Protein AF-A0AAP3A7R1-F1 (afdb_monomer)

Foldseek 3Di:
DVCPVVVPDQQNVQVVVCVVVVPDFDGDFADDPPCRQVVQVVVQVVCCVVVSDVDDDGGDDDDQPDPVSVVVCVVVVNDDD

Solvent-accessible surface area (backbone atoms only — not comparable to full-atom values): 5150 Å² total; per-residue (Å²): 115,95,54,51,66,61,75,67,42,77,45,41,63,48,48,52,50,27,66,76,69,68,59,80,67,90,82,74,61,67,85,54,72,94,50,18,36,61,49,29,42,53,52,43,51,51,38,37,73,72,68,70,36,96,76,75,93,68,56,75,87,84,80,68,90,39,76,68,48,50,52,52,39,49,74,70,66,72,54,93,128

InterPro domains:
  IPR000794 Beta-ketoacyl synthase [PTHR11712] (1-81)
  IPR014030 Beta-ketoacyl synthase-like, N-terminal domain [PF00109] (5-80)
  IPR016039 Thiolase-like [G3DSA:3.40.47.10] (1-81)
  IPR016039 Thiolase-like [SSF53901] (1-81)
  IPR018201 Beta-ketoacyl synthase, active site [PS00606] (25-41)

Mean predicted aligned error: 2.8 Å

Organism: Escherichia coli (NCBI:txid562)

Structure (mmCIF, N/CA/C/O backbone):
data_AF-A0AAP3A7R1-F1
#
_entry.id   AF-A0AAP3A7R1-F1
#
loop_
_atom_site.group_PDB
_atom_site.id
_atom_site.type_symbol
_atom_site.label_atom_id
_atom_site.label_alt_id
_atom_site.label_comp_id
_atom_site.label_asym_id
_atom_site.label_entity_id
_atom_site.label_seq_id
_atom_site.pdbx_PDB_ins_code
_atom_site.Cartn_x
_atom_site.Cartn_y
_atom_site.Cartn_z
_atom_site.occupancy
_atom_site.B_iso_or_equiv
_atom_site.auth_seq_id
_atom_site.auth_comp_id
_atom_site.auth_asym_id
_atom_site.auth_atom_id
_atom_site.pdbx_PDB_model_num
ATOM 1 N N . SER A 1 1 ? 21.269 11.529 -0.010 1.00 89.88 1 SER A N 1
ATOM 2 C CA . SER A 1 1 ? 20.386 12.208 0.963 1.00 89.88 1 SER A CA 1
ATOM 3 C C . SER A 1 1 ? 20.081 11.248 2.103 1.00 89.88 1 SER A C 1
ATOM 5 O O . SER A 1 1 ? 19.826 10.086 1.796 1.00 89.88 1 SER A O 1
ATOM 7 N N . PRO A 1 2 ? 20.072 11.689 3.376 1.00 94.19 2 PRO A N 1
ATOM 8 C CA . PRO A 1 2 ? 19.663 10.851 4.512 1.00 94.19 2 PRO A CA 1
ATOM 9 C C . PRO A 1 2 ? 18.203 10.370 4.413 1.00 94.19 2 PRO A C 1
ATOM 11 O O . PRO A 1 2 ? 17.831 9.390 5.045 1.00 94.19 2 PRO A O 1
ATOM 14 N N . PHE A 1 3 ? 17.383 11.014 3.577 1.00 93.88 3 PHE A N 1
ATOM 15 C CA . PHE A 1 3 ? 15.970 10.676 3.398 1.00 93.88 3 PHE A CA 1
ATOM 16 C C . PHE A 1 3 ? 15.706 9.607 2.341 1.00 93.88 3 PHE A C 1
ATOM 18 O O . PHE A 1 3 ? 14.562 9.199 2.193 1.00 93.88 3 PHE A O 1
ATOM 25 N N . PHE A 1 4 ? 16.731 9.147 1.613 1.00 94.94 4 PHE A N 1
ATOM 26 C CA . PHE A 1 4 ? 16.538 8.249 0.473 1.00 94.94 4 PHE A CA 1
ATOM 27 C C . PHE A 1 4 ? 15.779 6.975 0.860 1.00 94.94 4 PHE A C 1
ATOM 29 O O . PHE A 1 4 ? 14.730 6.693 0.286 1.00 94.94 4 PHE A O 1
ATOM 36 N N . ILE A 1 5 ? 16.267 6.257 1.878 1.00 95.00 5 ILE A N 1
ATOM 37 C CA . ILE A 1 5 ? 15.639 5.008 2.326 1.00 95.00 5 ILE A CA 1
ATOM 38 C C . ILE A 1 5 ? 14.212 5.278 2.797 1.00 95.00 5 ILE A C 1
ATOM 40 O O . ILE A 1 5 ? 13.291 4.606 2.354 1.00 95.00 5 ILE A O 1
ATOM 44 N N . VAL A 1 6 ? 14.014 6.309 3.622 1.00 92.94 6 VAL A N 1
ATOM 45 C CA . VAL A 1 6 ? 12.686 6.662 4.138 1.00 92.94 6 VAL A CA 1
ATOM 46 C C . VAL A 1 6 ? 11.718 6.934 2.986 1.00 92.94 6 VAL A C 1
ATOM 48 O O . VAL A 1 6 ? 10.636 6.362 2.968 1.00 92.94 6 VAL A O 1
ATOM 51 N N . SER A 1 7 ? 12.131 7.729 1.991 1.00 91.69 7 SER A N 1
ATOM 52 C CA . SER A 1 7 ? 11.313 8.071 0.819 1.00 91.69 7 SER A CA 1
ATOM 53 C C . SER A 1 7 ? 10.999 6.900 -0.113 1.00 91.69 7 SER A C 1
ATOM 55 O O . SER A 1 7 ? 10.023 6.978 -0.851 1.00 91.69 7 SER A O 1
ATOM 57 N N . ALA A 1 8 ? 11.811 5.841 -0.097 1.00 92.56 8 ALA A N 1
ATOM 58 C CA . ALA A 1 8 ? 11.690 4.717 -1.022 1.00 92.56 8 ALA A CA 1
ATOM 59 C C . ALA A 1 8 ? 10.913 3.521 -0.446 1.00 92.56 8 ALA A C 1
ATOM 61 O O . ALA A 1 8 ? 10.505 2.642 -1.204 1.00 92.56 8 ALA A O 1
ATOM 62 N N . ILE A 1 9 ? 10.708 3.449 0.874 1.00 95.31 9 ILE A N 1
ATOM 63 C CA . ILE A 1 9 ? 9.959 2.344 1.484 1.00 95.31 9 ILE A CA 1
ATOM 64 C C . ILE A 1 9 ? 8.457 2.526 1.215 1.00 95.31 9 ILE A C 1
ATOM 66 O O . ILE A 1 9 ? 7.874 3.564 1.524 1.00 95.31 9 ILE A O 1
ATOM 70 N N . VAL A 1 10 ? 7.815 1.469 0.710 1.00 95.12 10 VAL A N 1
ATOM 71 C CA . VAL A 1 10 ? 6.383 1.419 0.347 1.00 95.12 10 VAL A CA 1
ATOM 72 C C . VAL A 1 10 ? 5.450 1.928 1.453 1.00 95.12 10 VAL A C 1
ATOM 74 O O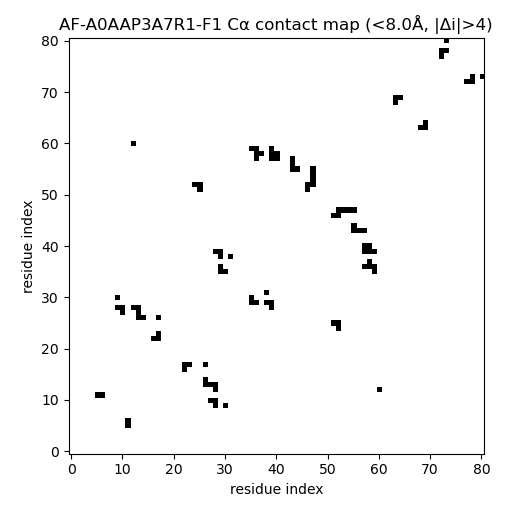 . VAL A 1 10 ? 4.494 2.652 1.178 1.00 95.12 10 VAL A O 1
ATOM 77 N N . ASN A 1 11 ? 5.725 1.592 2.715 1.00 95.88 11 ASN A N 1
ATOM 78 C CA . ASN A 1 11 ? 4.865 1.983 3.832 1.00 95.88 11 ASN A CA 1
ATOM 79 C C . ASN A 1 11 ? 4.949 3.471 4.207 1.00 95.88 11 ASN A C 1
ATOM 81 O O . ASN A 1 11 ? 4.115 3.936 4.986 1.00 95.88 11 ASN A O 1
ATOM 85 N N . LEU A 1 12 ? 5.883 4.246 3.636 1.00 96.62 12 LEU A N 1
ATOM 86 C CA . LEU A 1 12 ? 5.960 5.678 3.911 1.00 96.62 12 LEU A CA 1
ATOM 87 C C . LEU A 1 12 ? 4.685 6.401 3.462 1.00 96.62 12 LEU A C 1
ATOM 89 O O . LEU A 1 12 ? 4.274 7.348 4.128 1.00 96.62 12 LEU A O 1
ATOM 93 N N . ALA A 1 13 ? 4.030 5.954 2.386 1.00 95.44 13 ALA A N 1
ATOM 94 C CA . ALA A 1 13 ? 2.765 6.540 1.946 1.00 95.44 13 ALA A CA 1
ATOM 95 C C . ALA A 1 13 ? 1.703 6.483 3.063 1.00 95.44 13 ALA A C 1
ATOM 97 O O . ALA A 1 13 ? 1.122 7.509 3.420 1.00 95.44 13 ALA A O 1
ATOM 98 N N . ALA A 1 14 ? 1.522 5.313 3.685 1.00 97.00 14 ALA A N 1
ATOM 99 C CA . ALA A 1 14 ? 0.616 5.136 4.820 1.00 97.00 14 ALA A CA 1
ATOM 100 C C . ALA A 1 14 ? 1.100 5.899 6.070 1.00 97.00 14 ALA A C 1
ATOM 102 O O . ALA A 1 14 ? 0.313 6.563 6.747 1.00 97.00 14 ALA A O 1
ATOM 103 N N . GLY A 1 15 ? 2.411 5.900 6.334 1.00 96.75 15 GLY A N 1
ATOM 104 C CA . GLY A 1 15 ? 3.033 6.689 7.403 1.00 96.75 15 GLY A CA 1
ATOM 105 C C . GLY A 1 15 ? 2.768 8.194 7.285 1.00 96.75 15 GLY A C 1
ATOM 106 O O . GLY A 1 15 ? 2.384 8.835 8.259 1.00 96.75 15 GLY A O 1
ATOM 107 N N . GLN A 1 16 ? 2.903 8.765 6.088 1.00 97.00 16 GLN A N 1
ATOM 108 C CA . GLN A 1 16 ? 2.628 10.179 5.827 1.00 97.00 16 GLN A CA 1
ATOM 109 C C . GLN A 1 16 ? 1.153 10.527 6.026 1.00 97.00 16 GLN A C 1
ATOM 111 O O . GLN A 1 16 ? 0.848 11.580 6.584 1.00 97.00 16 GLN A O 1
ATOM 116 N N . VAL A 1 17 ? 0.235 9.647 5.620 1.00 97.62 17 VAL A N 1
ATOM 117 C CA . VAL A 1 17 ? -1.201 9.827 5.878 1.00 97.62 17 VAL A CA 1
ATOM 118 C C . VAL A 1 17 ? -1.487 9.796 7.380 1.00 97.62 17 VAL A C 1
ATOM 120 O O . VAL A 1 17 ? -2.176 10.684 7.878 1.00 97.62 17 VAL A O 1
ATOM 123 N N . SER A 1 18 ? -0.909 8.846 8.120 1.00 98.00 18 SER A N 1
ATOM 124 C CA . SER A 1 18 ? -1.024 8.771 9.585 1.00 98.00 18 SER A CA 1
ATOM 125 C C . SER A 1 18 ? -0.509 10.046 10.266 1.00 98.00 18 SER A C 1
ATOM 127 O O . SER A 1 18 ? -1.219 10.622 11.087 1.00 98.00 18 SER A O 1
ATOM 129 N N . ILE A 1 19 ? 0.654 10.568 9.855 1.00 97.88 19 ILE A N 1
ATOM 130 C CA . ILE A 1 19 ? 1.210 11.827 10.382 1.00 97.88 19 ILE A CA 1
ATOM 131 C C . ILE A 1 19 ? 0.276 13.012 10.105 1.00 97.88 19 ILE A C 1
ATOM 133 O O . ILE A 1 19 ? 0.008 13.803 11.005 1.00 97.88 19 ILE A O 1
ATOM 137 N N . ARG A 1 20 ? -0.236 13.140 8.874 1.00 98.12 20 ARG A N 1
ATOM 138 C CA . ARG A 1 20 ? -1.100 14.265 8.470 1.00 98.12 20 ARG A CA 1
ATOM 139 C C . ARG A 1 20 ? -2.469 14.247 9.144 1.00 98.12 20 ARG A C 1
ATOM 141 O O . ARG A 1 20 ? -3.049 15.303 9.360 1.00 98.12 20 ARG A O 1
ATOM 148 N N . THR A 1 21 ? -2.992 13.061 9.431 1.00 97.81 21 THR A N 1
ATOM 149 C CA . THR A 1 21 ? -4.342 12.872 9.990 1.00 97.81 21 THR A CA 1
ATOM 150 C C . THR A 1 21 ? -4.339 12.704 11.507 1.00 97.81 21 THR A C 1
ATOM 152 O O . THR A 1 21 ? -5.388 12.803 12.133 1.00 97.81 21 THR A O 1
ATOM 155 N N . GLY A 1 22 ? -3.176 12.442 12.110 1.00 97.75 22 GLY A N 1
ATOM 156 C CA . GLY A 1 22 ? -3.052 12.115 13.529 1.00 97.75 22 GLY A CA 1
ATOM 157 C C . GLY A 1 22 ? -3.532 10.704 13.889 1.00 97.75 22 GLY A C 1
ATOM 158 O O . GLY A 1 22 ? -3.659 10.401 15.075 1.00 97.75 22 GLY A O 1
ATOM 159 N N . ALA A 1 23 ? -3.798 9.837 12.905 1.00 97.56 23 ALA A N 1
ATOM 160 C CA . ALA A 1 23 ? -4.262 8.472 13.135 1.00 97.56 23 ALA A CA 1
ATOM 161 C C . ALA A 1 23 ? -3.163 7.605 13.775 1.00 97.56 23 ALA A C 1
ATOM 163 O O . ALA A 1 23 ? -2.052 7.519 13.250 1.00 97.56 23 ALA A O 1
ATOM 164 N N . LYS A 1 24 ? -3.488 6.940 14.893 1.00 96.88 24 LYS A N 1
ATOM 165 C CA . LYS A 1 24 ? -2.554 6.115 15.693 1.00 96.88 24 LYS A CA 1
ATOM 166 C C . LYS A 1 24 ? -2.923 4.626 15.767 1.00 96.88 24 LYS A C 1
ATOM 168 O O . LYS A 1 24 ? -2.297 3.889 16.521 1.00 96.88 24 LYS A O 1
ATOM 173 N N . GLY A 1 25 ? -3.953 4.208 15.033 1.00 96.88 25 GLY A N 1
ATOM 174 C CA . GLY A 1 25 ? -4.361 2.805 14.929 1.00 96.88 25 GLY A CA 1
ATOM 175 C C . GLY A 1 25 ? -3.427 1.977 14.033 1.00 96.88 25 GLY A C 1
ATOM 176 O O . GLY A 1 25 ? -2.316 2.419 13.719 1.00 96.88 25 GLY A O 1
ATOM 177 N N . PRO A 1 26 ? -3.872 0.788 13.5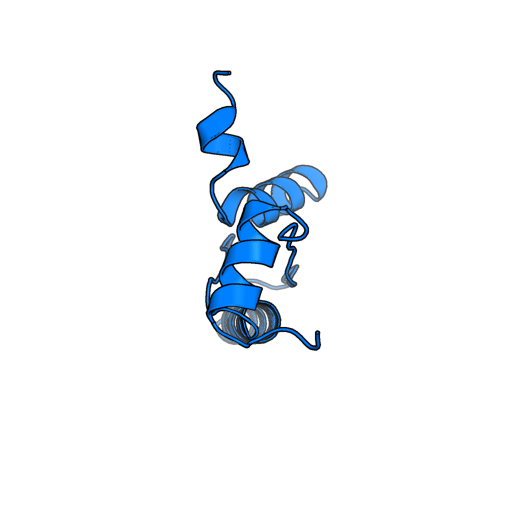90 1.00 97.50 26 PRO A N 1
ATOM 178 C CA . PRO A 1 26 ? -3.116 -0.059 12.673 1.00 97.50 26 PRO A CA 1
ATOM 179 C C . PRO A 1 26 ? -2.647 0.700 11.421 1.00 97.50 26 PRO A C 1
ATOM 181 O O . PRO A 1 26 ? -3.432 1.370 10.753 1.00 97.50 26 PRO A O 1
ATOM 184 N N . ASN A 1 27 ? -1.357 0.579 11.095 1.00 97.56 27 ASN A N 1
ATOM 185 C CA . ASN A 1 27 ? -0.729 1.242 9.953 1.00 97.56 27 ASN A CA 1
ATOM 186 C C . ASN A 1 27 ? 0.088 0.223 9.149 1.00 97.56 27 ASN A C 1
ATOM 188 O O . ASN A 1 27 ? 1.034 -0.370 9.668 1.00 97.56 27 ASN A O 1
ATOM 192 N N . SER A 1 28 ? -0.299 0.004 7.893 1.00 96.38 28 SER A N 1
ATOM 193 C CA . SER A 1 28 ? 0.316 -0.978 7.000 1.00 96.38 28 SER A CA 1
ATOM 194 C C . SER A 1 28 ? 0.196 -0.542 5.538 1.00 96.38 28 SER A C 1
ATOM 196 O O . SER A 1 28 ? -0.628 0.307 5.198 1.00 96.38 28 SER A O 1
ATOM 198 N N . ALA A 1 29 ? 1.010 -1.142 4.670 1.00 97.06 29 ALA A N 1
ATOM 199 C CA . ALA A 1 29 ? 0.949 -0.958 3.225 1.00 97.06 29 ALA A CA 1
ATOM 200 C C . ALA A 1 29 ? 1.114 -2.304 2.506 1.00 97.06 29 ALA A C 1
ATOM 202 O O . ALA A 1 29 ? 2.207 -2.872 2.457 1.00 97.06 29 ALA A O 1
ATOM 203 N N . THR A 1 30 ? 0.012 -2.811 1.955 1.00 96.12 30 THR A N 1
ATOM 204 C CA . THR A 1 30 ? -0.041 -4.092 1.242 1.00 96.12 30 THR A CA 1
ATOM 205 C C . THR A 1 30 ? 0.518 -3.945 -0.178 1.00 96.12 30 THR A C 1
ATOM 207 O O . THR A 1 30 ? 0.141 -3.032 -0.909 1.00 96.12 30 THR A O 1
ATOM 210 N N . ALA A 1 31 ? 1.385 -4.870 -0.601 1.00 96.38 31 ALA A N 1
ATOM 211 C CA . ALA A 1 31 ? 2.011 -4.867 -1.925 1.00 96.38 31 ALA A CA 1
ATOM 212 C C . ALA A 1 31 ? 1.629 -6.135 -2.702 1.00 96.38 31 ALA A C 1
ATOM 214 O O . ALA A 1 31 ? 2.197 -7.204 -2.502 1.00 96.38 31 ALA A O 1
ATOM 215 N N . THR A 1 32 ? 0.636 -6.019 -3.584 1.00 97.69 32 THR A N 1
ATOM 216 C CA . THR A 1 32 ? 0.103 -7.143 -4.382 1.00 97.69 32 THR A CA 1
ATOM 217 C C . THR A 1 32 ? -0.166 -6.717 -5.827 1.00 97.69 32 THR A C 1
ATOM 219 O O . THR A 1 32 ? -1.219 -6.994 -6.395 1.00 97.69 32 THR A O 1
ATOM 222 N N . ALA A 1 33 ? 0.795 -6.006 -6.423 1.00 97.00 33 ALA A N 1
ATOM 223 C CA . ALA A 1 33 ? 0.709 -5.480 -7.787 1.00 97.00 33 ALA A CA 1
ATOM 224 C C . ALA A 1 33 ? -0.589 -4.674 -8.026 1.00 97.00 33 ALA A C 1
ATOM 226 O O . ALA A 1 33 ? -0.996 -3.884 -7.174 1.00 97.00 33 ALA A O 1
ATOM 227 N N . CYS A 1 34 ? -1.248 -4.864 -9.172 1.00 96.94 34 CYS A N 1
ATOM 228 C CA . CYS A 1 34 ? -2.415 -4.084 -9.593 1.00 96.94 34 CYS A CA 1
ATOM 229 C C . CYS A 1 34 ? -3.617 -4.183 -8.637 1.00 96.94 34 CYS A C 1
ATOM 231 O O . CYS A 1 34 ? -4.449 -3.280 -8.614 1.00 96.94 34 CYS A O 1
ATOM 233 N N . SER A 1 35 ? -3.716 -5.247 -7.833 1.00 97.94 35 SER A N 1
ATOM 234 C CA . SER A 1 35 ? -4.798 -5.422 -6.855 1.00 97.94 35 SER A CA 1
ATOM 235 C C . SER A 1 35 ? -4.507 -4.789 -5.491 1.00 97.94 35 SER A C 1
ATOM 237 O O . SER A 1 35 ? -5.360 -4.858 -4.609 1.00 97.94 35 SER A O 1
ATOM 239 N N . ALA A 1 36 ? -3.340 -4.162 -5.295 1.00 97.81 36 ALA A N 1
ATOM 240 C CA . ALA A 1 36 ? -2.908 -3.647 -3.994 1.00 97.81 36 ALA A CA 1
ATOM 241 C C . ALA A 1 36 ? -3.932 -2.720 -3.327 1.00 97.81 36 ALA A C 1
ATOM 243 O O . ALA A 1 36 ? -4.214 -2.889 -2.143 1.00 97.81 36 ALA A O 1
ATOM 244 N N . GLY A 1 37 ? -4.548 -1.805 -4.081 1.00 97.31 37 GLY A N 1
ATOM 245 C CA . GLY A 1 37 ? -5.583 -0.918 -3.541 1.00 97.31 37 GLY A CA 1
ATOM 246 C C . GLY A 1 37 ? -6.830 -1.671 -3.063 1.00 97.31 37 GLY A C 1
ATOM 247 O O . GLY A 1 37 ? -7.349 -1.384 -1.987 1.00 97.31 37 GLY A O 1
ATOM 248 N N . ALA A 1 38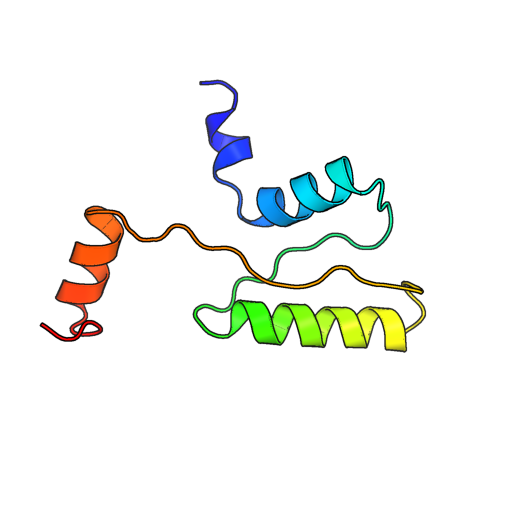 ? -7.281 -2.676 -3.8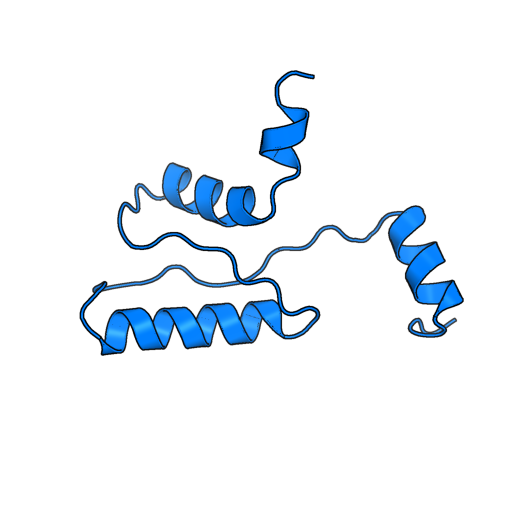20 1.00 98.12 38 ALA A N 1
ATOM 249 C CA . ALA A 1 38 ? -8.432 -3.496 -3.440 1.00 98.12 38 ALA A CA 1
ATOM 250 C C . ALA A 1 38 ? -8.134 -4.348 -2.195 1.00 98.12 38 ALA A C 1
ATOM 252 O O . ALA A 1 38 ? -8.961 -4.421 -1.286 1.00 98.12 38 ALA A O 1
ATOM 253 N N . HIS A 1 39 ? -6.937 -4.936 -2.116 1.00 98.31 39 HIS A N 1
ATOM 254 C CA . HIS A 1 39 ? -6.504 -5.663 -0.924 1.00 98.31 39 HIS A CA 1
ATOM 255 C C . HIS A 1 39 ? -6.375 -4.744 0.293 1.00 98.31 39 HIS A C 1
ATOM 257 O O . HIS A 1 39 ? -6.865 -5.108 1.352 1.00 98.31 39 HIS A O 1
ATOM 263 N N . ALA A 1 40 ? -5.841 -3.528 0.150 1.00 98.31 40 ALA A N 1
ATOM 264 C CA . ALA A 1 40 ? -5.763 -2.571 1.256 1.00 98.31 40 ALA A CA 1
ATOM 265 C C . ALA A 1 40 ? -7.149 -2.219 1.831 1.00 98.31 40 ALA A C 1
ATOM 267 O O . ALA A 1 40 ? -7.308 -2.110 3.050 1.00 98.31 40 ALA A O 1
ATOM 268 N N . ILE A 1 41 ? -8.166 -2.081 0.973 1.00 98.38 41 ILE A N 1
ATOM 269 C CA . ILE A 1 41 ? -9.559 -1.875 1.401 1.00 98.38 41 ILE A CA 1
ATOM 270 C C . ILE A 1 41 ? -10.092 -3.123 2.123 1.00 98.38 41 ILE A C 1
ATOM 272 O O . ILE A 1 41 ? -10.668 -3.010 3.205 1.00 98.38 41 ILE A O 1
ATOM 276 N N . GLY A 1 42 ? -9.876 -4.315 1.559 1.00 98.31 42 GLY A N 1
ATOM 277 C CA . GLY A 1 42 ? -10.304 -5.582 2.157 1.00 98.31 42 GLY A CA 1
ATOM 278 C C . GLY A 1 42 ? -9.662 -5.857 3.520 1.00 98.31 42 GLY A C 1
ATOM 279 O O . GLY A 1 42 ? -10.362 -6.203 4.473 1.00 98.31 42 GLY A O 1
ATOM 280 N N . ASP A 1 43 ? -8.355 -5.638 3.639 1.00 98.25 43 ASP A N 1
ATOM 281 C CA . ASP A 1 43 ? -7.597 -5.767 4.885 1.00 98.25 43 ASP A CA 1
ATOM 282 C C . ASP A 1 43 ? -8.128 -4.791 5.940 1.00 98.25 43 ASP A C 1
ATOM 284 O O . ASP A 1 43 ? -8.381 -5.179 7.080 1.00 98.25 43 ASP A O 1
ATOM 288 N N . SER A 1 44 ? -8.394 -3.543 5.545 1.00 98.31 44 SER A N 1
ATOM 289 C CA . SER A 1 44 ? -8.965 -2.519 6.428 1.00 98.31 44 SER A CA 1
ATOM 290 C C . SER A 1 44 ? -10.356 -2.897 6.931 1.00 98.31 44 SER A C 1
ATOM 292 O O . SER A 1 44 ? -10.642 -2.765 8.120 1.00 98.31 44 SER A O 1
ATOM 294 N N . PHE A 1 45 ? -11.206 -3.442 6.056 1.00 98.50 45 PHE A N 1
ATOM 295 C CA . PHE A 1 45 ? -12.498 -3.990 6.460 1.00 98.50 45 PHE A CA 1
ATOM 296 C C . PHE A 1 45 ? -12.333 -5.129 7.474 1.00 98.50 45 PHE A C 1
ATOM 298 O O . PHE A 1 45 ? -13.057 -5.176 8.465 1.00 98.50 45 PHE A O 1
ATOM 305 N N . LYS A 1 46 ? -11.369 -6.036 7.265 1.00 98.50 46 LYS A N 1
ATOM 306 C CA . LYS A 1 46 ? -11.100 -7.134 8.204 1.00 98.50 46 LYS A CA 1
ATOM 307 C C . LYS A 1 46 ? -10.581 -6.651 9.556 1.00 98.50 46 LYS A C 1
ATOM 309 O O . LYS A 1 46 ? -10.961 -7.239 10.562 1.00 98.50 46 LYS A O 1
ATOM 314 N N . ILE A 1 47 ? -9.759 -5.605 9.586 1.00 98.38 47 ILE A N 1
ATOM 315 C CA . ILE A 1 47 ? -9.278 -4.969 10.823 1.00 98.38 47 ILE A CA 1
ATOM 316 C C . ILE A 1 47 ? -10.464 -4.419 11.625 1.00 98.38 47 ILE A C 1
ATOM 318 O O . ILE A 1 47 ? -10.617 -4.756 12.797 1.00 98.38 47 ILE A O 1
ATOM 322 N N . ILE A 1 48 ? -11.360 -3.666 10.977 1.00 98.56 48 ILE A N 1
ATOM 323 C CA . ILE A 1 48 ? -12.578 -3.156 11.629 1.00 98.56 48 ILE A CA 1
ATOM 324 C C . ILE A 1 48 ? -13.473 -4.313 12.090 1.00 98.56 48 ILE A C 1
ATOM 326 O O . ILE A 1 48 ? -13.926 -4.337 13.229 1.00 98.56 48 ILE A O 1
ATOM 330 N N . GLN A 1 49 ? -13.686 -5.323 11.238 1.00 98.62 49 GLN A N 1
ATOM 331 C CA . GLN A 1 49 ? -14.514 -6.494 11.555 1.00 98.62 49 GLN A CA 1
ATOM 332 C C . GLN A 1 49 ? -14.017 -7.260 12.793 1.00 98.62 49 GLN A C 1
ATOM 334 O O . GLN A 1 49 ? -14.826 -7.849 13.508 1.00 98.62 49 GLN A O 1
ATOM 339 N N . ARG A 1 50 ? -12.702 -7.285 13.034 1.00 98.50 50 ARG A N 1
ATOM 340 C CA . ARG A 1 50 ? 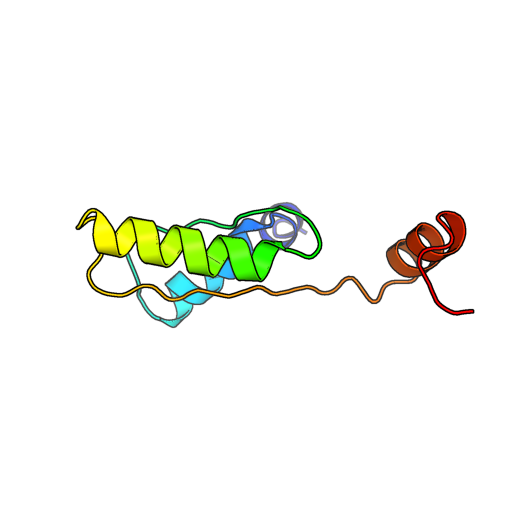-12.084 -7.938 14.200 1.00 98.50 50 ARG A CA 1
ATOM 341 C C . ARG A 1 50 ? -12.140 -7.089 15.473 1.00 98.50 50 ARG A C 1
ATOM 343 O O . ARG A 1 50 ? -11.861 -7.621 16.541 1.00 98.50 50 ARG A O 1
ATOM 350 N N . GLY A 1 51 ? -12.531 -5.817 15.372 1.00 97.88 51 GLY A N 1
ATOM 351 C CA . GLY A 1 51 ? -12.544 -4.873 16.490 1.00 97.88 51 GLY A CA 1
ATOM 352 C C . GLY A 1 51 ? -11.186 -4.224 16.772 1.00 97.88 51 GLY A C 1
ATOM 353 O O . GLY A 1 51 ? -11.022 -3.608 17.820 1.00 97.88 51 GLY A O 1
ATOM 354 N N . ASP A 1 52 ? -10.220 -4.338 15.853 1.00 98.00 52 ASP A N 1
ATOM 355 C CA . ASP A 1 52 ? -8.869 -3.783 16.024 1.00 98.00 52 ASP A CA 1
ATOM 356 C C . ASP A 1 52 ? -8.806 -2.269 15.710 1.00 98.00 52 ASP A C 1
ATOM 358 O O . ASP A 1 52 ? -7.824 -1.600 16.039 1.00 98.00 52 ASP A O 1
ATOM 362 N N . ALA A 1 53 ? -9.836 -1.720 15.052 1.00 98.00 53 ALA A N 1
ATOM 363 C CA . ALA A 1 53 ? -10.006 -0.288 14.795 1.00 98.00 53 ALA A CA 1
ATOM 364 C C . ALA A 1 53 ? -11.484 0.071 14.563 1.00 98.00 53 ALA A C 1
ATOM 366 O O . ALA A 1 53 ? -12.223 -0.711 13.969 1.00 98.00 53 ALA A O 1
ATOM 367 N N . ASP A 1 54 ? -11.893 1.285 14.941 1.00 97.62 54 ASP A N 1
ATOM 368 C CA . ASP A 1 54 ? -13.253 1.790 14.680 1.00 97.62 54 ASP A CA 1
ATOM 369 C C . ASP A 1 54 ? -13.416 2.339 13.252 1.00 97.62 54 ASP A C 1
ATOM 371 O O . ASP A 1 54 ? -14.480 2.243 12.641 1.00 97.62 54 ASP A O 1
ATOM 375 N N . VAL A 1 55 ? -12.351 2.938 12.711 1.00 97.81 55 VAL A N 1
ATOM 376 C CA . VAL A 1 55 ? -12.309 3.568 11.384 1.00 97.81 55 VAL A CA 1
ATOM 377 C C . VAL A 1 55 ? -10.933 3.336 10.769 1.00 97.81 55 VAL A C 1
ATOM 379 O O . VAL A 1 55 ? -9.918 3.406 11.461 1.00 97.81 55 VAL A O 1
ATOM 382 N N . MET A 1 56 ? -10.890 3.109 9.455 1.00 98.31 56 MET A N 1
ATOM 383 C CA . MET A 1 56 ? -9.652 2.922 8.696 1.00 98.31 56 MET A CA 1
ATOM 384 C C . MET A 1 56 ? -9.582 3.880 7.507 1.00 98.31 56 MET A C 1
ATOM 386 O O . MET A 1 56 ? -10.547 4.028 6.757 1.00 98.31 56 MET A O 1
ATOM 390 N N . ILE A 1 57 ? -8.411 4.485 7.301 1.00 98.00 57 ILE A N 1
ATOM 391 C CA . ILE A 1 57 ? -8.074 5.221 6.078 1.00 98.00 57 ILE A CA 1
ATOM 392 C C . ILE A 1 57 ? -7.355 4.239 5.155 1.00 98.00 57 ILE A C 1
ATOM 394 O O . ILE A 1 57 ? -6.282 3.748 5.499 1.00 98.00 57 ILE A O 1
ATOM 398 N N . CYS A 1 58 ? -7.938 3.939 3.998 1.00 97.38 58 CYS A N 1
ATOM 399 C CA . CYS A 1 58 ? -7.420 2.923 3.084 1.00 97.38 58 CYS A CA 1
ATOM 400 C C . CYS A 1 58 ? -7.403 3.409 1.632 1.00 97.38 58 CYS A C 1
ATOM 402 O O . CYS A 1 58 ? -8.161 4.300 1.250 1.00 97.38 58 CYS A O 1
ATOM 404 N N . GLY A 1 59 ? -6.503 2.840 0.827 1.00 95.88 59 GLY A N 1
ATOM 405 C CA . GLY A 1 59 ? -6.314 3.214 -0.572 1.00 95.88 59 GLY A CA 1
ATOM 406 C C . GLY A 1 59 ? -4.985 2.710 -1.134 1.00 95.88 59 GLY A C 1
ATOM 407 O O . GLY A 1 59 ? -4.370 1.801 -0.581 1.00 95.88 59 GLY A O 1
ATOM 408 N N . GLY A 1 60 ? -4.538 3.319 -2.231 1.00 96.00 60 GLY A N 1
ATOM 409 C CA . GLY A 1 60 ? -3.246 3.045 -2.855 1.00 96.00 60 GLY A CA 1
ATOM 410 C C . GLY A 1 60 ? -2.692 4.292 -3.540 1.00 96.00 60 GLY A C 1
ATOM 411 O O . GLY A 1 60 ? -3.451 5.168 -3.952 1.00 96.00 60 GLY A O 1
ATOM 412 N N . ALA A 1 61 ? -1.369 4.373 -3.643 1.00 95.12 61 ALA A N 1
ATOM 413 C CA . ALA A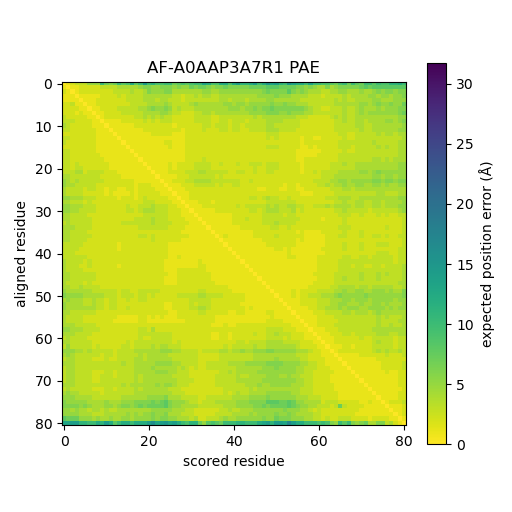 1 61 ? -0.660 5.430 -4.351 1.00 95.12 61 ALA A CA 1
ATOM 414 C C . ALA A 1 61 ? 0.479 4.807 -5.160 1.00 95.12 61 ALA A C 1
ATOM 416 O O . ALA A 1 61 ? 1.084 3.830 -4.725 1.00 95.12 61 ALA A O 1
ATOM 417 N N . GLU A 1 62 ? 0.763 5.374 -6.327 1.00 95.50 62 GLU A N 1
ATOM 418 C CA . GLU A 1 62 ? 1.776 4.876 -7.253 1.00 95.50 62 GLU A CA 1
ATOM 419 C C . GLU A 1 62 ? 2.382 6.058 -8.016 1.00 95.50 62 GLU A C 1
ATOM 421 O O . GLU A 1 62 ? 1.706 7.056 -8.270 1.00 95.50 62 GLU A O 1
ATOM 426 N N . SER A 1 63 ? 3.656 5.944 -8.388 1.00 95.00 63 SER A N 1
ATOM 427 C CA . SER A 1 63 ? 4.365 6.937 -9.203 1.00 95.00 63 SER A CA 1
ATOM 428 C C . SER A 1 63 ? 5.271 6.263 -10.241 1.00 95.00 63 SER A C 1
ATOM 430 O O . SER A 1 63 ? 6.376 6.723 -10.526 1.00 95.00 63 SER A O 1
ATOM 432 N N . ALA A 1 64 ? 4.793 5.171 -10.837 1.00 94.38 64 ALA A N 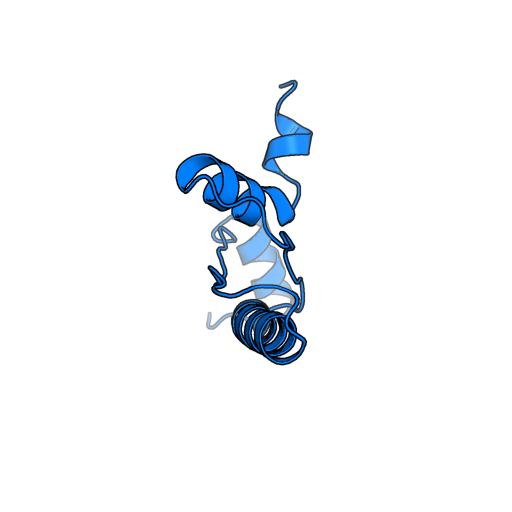1
ATOM 433 C CA . ALA A 1 64 ? 5.532 4.355 -11.799 1.00 94.38 64 ALA A CA 1
ATOM 434 C C . ALA A 1 64 ? 5.687 4.982 -13.202 1.00 94.38 64 ALA A C 1
ATOM 436 O O . ALA A 1 64 ? 6.136 4.310 -14.127 1.00 94.38 64 ALA A O 1
ATOM 437 N N . ILE A 1 65 ? 5.344 6.258 -13.404 1.00 96.62 65 ILE A N 1
ATOM 438 C CA . ILE A 1 65 ? 5.543 6.950 -14.689 1.00 96.62 65 ILE A CA 1
ATOM 439 C C . ILE A 1 65 ? 6.998 7.431 -14.764 1.00 96.62 65 ILE A C 1
ATOM 441 O O . ILE A 1 65 ? 7.305 8.612 -14.621 1.00 96.62 65 ILE A O 1
ATOM 445 N N . THR A 1 66 ? 7.914 6.481 -14.944 1.00 97.06 66 THR A N 1
ATOM 446 C CA . THR A 1 66 ? 9.354 6.732 -15.082 1.00 97.06 66 THR A CA 1
ATOM 447 C C . THR A 1 66 ? 9.899 6.028 -16.326 1.00 97.06 66 THR A C 1
ATOM 449 O O . THR A 1 66 ? 9.351 4.993 -16.716 1.00 97.06 66 THR A O 1
ATOM 452 N N . PRO A 1 67 ? 11.000 6.509 -16.938 1.00 97.88 67 PRO A N 1
ATOM 453 C CA . PRO A 1 67 ? 11.611 5.823 -18.078 1.00 97.88 67 PRO A CA 1
ATOM 454 C C . PRO A 1 67 ? 11.955 4.357 -17.782 1.00 97.88 67 PRO A C 1
ATOM 456 O O . PRO A 1 67 ? 11.741 3.493 -18.627 1.00 97.88 67 PRO A O 1
ATOM 459 N N . MET A 1 68 ? 12.429 4.067 -16.565 1.00 97.44 68 MET A N 1
ATOM 460 C CA . MET A 1 68 ? 12.773 2.712 -16.128 1.00 97.44 68 MET A CA 1
ATOM 461 C C . MET A 1 68 ? 11.541 1.802 -16.085 1.00 97.44 68 MET A C 1
ATOM 463 O O . MET A 1 68 ? 11.555 0.715 -16.658 1.00 97.44 68 MET A O 1
ATOM 467 N N . SER A 1 69 ? 10.469 2.255 -15.434 1.00 96.88 69 SER A N 1
ATOM 468 C CA . SER A 1 69 ? 9.227 1.491 -15.313 1.00 96.88 69 SER A CA 1
ATOM 469 C C . SER A 1 69 ? 8.581 1.264 -16.681 1.00 96.88 69 SER A C 1
ATOM 471 O O . SER A 1 69 ? 8.235 0.133 -17.010 1.00 96.88 69 SER A O 1
ATOM 473 N N . VAL A 1 70 ? 8.477 2.310 -17.509 1.00 97.12 70 VAL A N 1
ATOM 474 C CA . VAL A 1 70 ? 7.887 2.217 -18.853 1.00 97.12 70 VAL A CA 1
ATOM 475 C C . VAL A 1 70 ? 8.687 1.256 -19.736 1.00 97.12 70 VAL A C 1
ATOM 477 O O . VAL A 1 70 ? 8.092 0.380 -20.358 1.00 97.12 70 VAL A O 1
ATOM 480 N N . ALA A 1 71 ? 10.023 1.348 -19.745 1.00 97.50 71 ALA A N 1
ATOM 481 C CA . ALA A 1 71 ? 10.871 0.420 -20.497 1.00 97.50 71 ALA A CA 1
ATOM 482 C C . ALA A 1 71 ? 10.709 -1.033 -20.017 1.00 97.50 71 ALA A C 1
ATOM 484 O O . ALA A 1 71 ? 10.610 -1.945 -20.838 1.00 97.50 71 ALA A O 1
ATOM 485 N N . GLY A 1 72 ? 10.623 -1.250 -18.701 1.00 97.69 72 GLY A N 1
ATOM 486 C CA . GLY A 1 72 ? 10.394 -2.573 -18.120 1.00 97.69 72 GLY A CA 1
ATOM 487 C C . GLY A 1 72 ? 9.054 -3.182 -18.539 1.00 97.69 72 GLY A C 1
ATOM 488 O O . GLY A 1 72 ? 9.010 -4.314 -19.022 1.00 97.69 72 GLY A O 1
ATOM 489 N N . PHE A 1 73 ? 7.957 -2.429 -18.420 1.00 97.75 73 PHE A N 1
ATOM 490 C CA . PHE A 1 73 ? 6.632 -2.905 -18.831 1.00 97.75 73 PHE A CA 1
ATOM 491 C C . PHE A 1 73 ? 6.508 -3.082 -20.354 1.00 97.75 73 PHE A C 1
ATOM 493 O O . PHE A 1 73 ? 5.838 -4.016 -20.800 1.00 97.75 73 PHE A O 1
ATOM 500 N N . ALA A 1 74 ? 7.189 -2.255 -21.156 1.00 97.44 74 ALA A N 1
ATOM 501 C CA . ALA A 1 74 ? 7.269 -2.428 -22.607 1.00 97.44 74 ALA A CA 1
ATOM 502 C C . ALA A 1 74 ? 7.996 -3.729 -22.987 1.00 97.44 74 ALA A C 1
ATOM 504 O O . ALA A 1 74 ? 7.499 -4.492 -23.815 1.00 97.44 74 ALA A O 1
ATOM 505 N N . ALA A 1 75 ? 9.131 -4.031 -22.345 1.00 97.75 75 ALA A N 1
ATOM 506 C CA . ALA A 1 75 ? 9.885 -5.264 -22.583 1.00 97.75 75 ALA A CA 1
ATOM 507 C C . ALA A 1 75 ? 9.071 -6.530 -22.251 1.00 97.75 75 ALA A C 1
ATOM 509 O O . ALA A 1 75 ? 9.194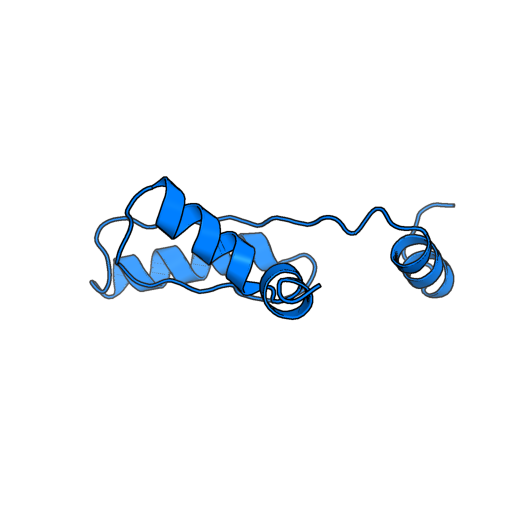 -7.543 -22.937 1.00 97.75 75 ALA A O 1
ATOM 510 N N . MET A 1 76 ? 8.187 -6.454 -21.249 1.00 97.25 76 MET A N 1
ATOM 511 C CA . MET A 1 76 ? 7.244 -7.526 -20.900 1.00 97.25 76 MET A CA 1
ATOM 512 C C . MET A 1 76 ? 6.007 -7.593 -21.811 1.00 97.25 76 MET A C 1
ATOM 514 O O . MET A 1 76 ? 5.160 -8.460 -21.609 1.00 97.25 76 MET A O 1
ATOM 518 N N . ARG A 1 77 ? 5.881 -6.697 -22.802 1.00 96.69 77 ARG A N 1
ATOM 519 C CA . ARG A 1 77 ? 4.701 -6.563 -23.678 1.00 96.69 77 ARG A CA 1
ATOM 520 C C . ARG A 1 77 ? 3.396 -6.301 -22.913 1.00 96.69 77 ARG A C 1
ATOM 522 O O . ARG A 1 77 ? 2.328 -6.723 -23.343 1.00 96.69 77 ARG A O 1
ATOM 529 N N . ALA A 1 78 ? 3.485 -5.610 -21.776 1.00 96.94 78 ALA A N 1
ATOM 530 C CA . ALA A 1 78 ? 2.332 -5.270 -20.940 1.00 96.94 78 ALA A CA 1
ATOM 531 C C . ALA A 1 78 ? 1.676 -3.929 -21.322 1.00 96.94 78 ALA A C 1
ATOM 533 O O . ALA A 1 78 ? 0.588 -3.619 -20.841 1.00 96.94 78 ALA A O 1
ATOM 534 N N . LEU A 1 79 ? 2.340 -3.117 -22.151 1.00 96.62 79 LEU A N 1
ATOM 535 C CA . LEU A 1 79 ? 1.847 -1.812 -22.598 1.00 96.62 79 LEU A CA 1
ATOM 536 C C . LEU A 1 79 ? 1.221 -1.911 -23.991 1.00 96.62 79 LEU A C 1
ATOM 538 O O . LEU A 1 79 ? 1.698 -2.666 -24.835 1.00 96.62 79 LEU A O 1
ATOM 542 N N . SER A 1 80 ? 0.192 -1.099 -24.239 1.00 95.88 80 SER A N 1
ATOM 543 C CA . SER A 1 80 ? -0.291 -0.835 -25.596 1.00 95.88 80 SER A CA 1
ATOM 544 C C . SER A 1 80 ? 0.689 0.113 -26.284 1.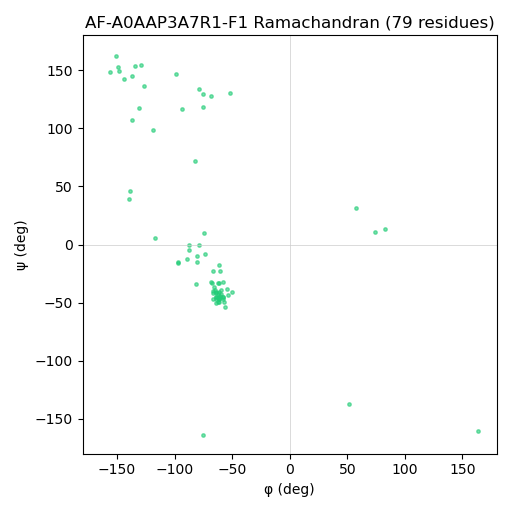00 95.88 80 SER A C 1
ATOM 546 O O . SER A 1 80 ? 0.875 1.234 -25.810 1.00 95.88 80 SER A O 1
ATOM 548 N N . THR A 1 81 ? 1.308 -0.339 -27.372 1.00 84.06 81 THR A N 1
ATOM 549 C CA . THR A 1 81 ? 2.333 0.396 -28.133 1.00 84.06 81 THR A CA 1
ATOM 550 C C . THR A 1 81 ? 1.934 0.562 -29.582 1.00 84.06 81 THR A C 1
ATOM 552 O O . THR A 1 81 ? 1.493 -0.461 -30.155 1.00 84.06 81 THR A O 1
#

Radius of gyration: 15.67 Å; Cα contacts (8 Å, |Δi|>4): 53; chains: 1; bounding box: 35×22×45 Å

pLDDT: mean 96.68, std 2.15, range [84.06, 98.62]

Secondary structure (DSSP, 8-state):
-TTHHHHHSTTHHHHHHHHHHT--S-------GGGHHHHHHHHHHHHHHHTS-S-----------SHHHHHHHHHTT-S--

Nearest PDB structures (foldseek):
  1e5m-assembly1_A-2  TM=9.916E-01  e=5.928E-06  Synechocystis sp. PCC 6803
  2gqd-assembly1_B  TM=9.859E-01  e=7.823E-06  Staphylococcus aureus
  2gfy-assembly1_A-2  TM=9.737E-01  e=3.854E-05  Escherichia coli
  4jrh-assembly1_A  TM=9.784E-01  e=7.193E-05  Vibrio cholerae O1 biovar El Tor str. N16961
  6smp-assembly2_F  TM=9.272E-01  e=1.695E-01  Photorhabdus laumondii subsp. laumondii TTO1

Sequence (81 aa):
SPFFIVSAIVNLAAGQVSIRTGAKGPNSATATACSAGAHAIGDSFKIIQRGDADVMICGGAESAITPMSVAGFAAMRALST